Protein AF-A0A3N5UUM4-F1 (afdb_monomer)

Radius of gyration: 14.46 Å; Cα contacts (8 Å, |Δi|>4): 106; chains: 1; bounding box: 39×30×37 Å

Secondary structure (DSSP, 8-state):
--------------TTSS-S---HHHHHHHHHHTT-EEEE--SS-EE-TTS-EEEEEEEEETTEEEEEEEETHHHHHHHHHHHTT--

Solvent-accessible surface area (backbone atoms only — not comparable to full-atom values): 5452 Å² total; per-residue (Å²): 137,82,84,79,76,81,75,75,82,60,61,71,83,70,74,75,83,62,88,59,91,72,45,58,71,56,46,47,58,54,40,63,74,41,86,38,42,79,76,40,75,68,95,65,75,43,71,43,99,85,72,45,34,35,32,56,36,32,34,36,39,95,94,46,56,36,71,54,76,32,50,48,73,50,14,56,45,44,52,46,47,69,54,71,76,76,119

Structure (mmCIF, N/CA/C/O backbone):
data_AF-A0A3N5UUM4-F1
#
_entry.id   AF-A0A3N5UUM4-F1
#
loop_
_atom_site.group_PDB
_atom_site.id
_atom_site.type_symbol
_atom_site.label_atom_id
_atom_site.label_alt_id
_atom_site.label_comp_id
_atom_site.label_asym_id
_atom_site.label_entity_id
_atom_site.label_seq_id
_atom_site.pdbx_PDB_ins_code
_atom_site.Cartn_x
_atom_site.Cartn_y
_atom_site.Cartn_z
_atom_site.occupancy
_atom_site.B_iso_or_equiv
_atom_site.auth_seq_id
_atom_site.auth_comp_id
_atom_site.auth_asym_id
_atom_site.auth_atom_id
_atom_site.pdbx_PDB_model_num
ATOM 1 N N . MET A 1 1 ? -29.141 -2.205 -22.500 1.00 34.06 1 MET A N 1
ATOM 2 C CA . MET A 1 1 ? -28.696 -3.026 -21.356 1.00 34.06 1 MET A CA 1
ATOM 3 C C . MET A 1 1 ? -27.865 -2.116 -20.474 1.00 34.06 1 MET A C 1
ATOM 5 O O . MET A 1 1 ? -26.781 -1.726 -20.880 1.00 34.06 1 MET A O 1
ATOM 9 N N . GLU A 1 2 ? -28.430 -1.665 -19.358 1.00 29.52 2 GLU A N 1
ATOM 10 C CA . GLU A 1 2 ? -27.763 -0.746 -18.433 1.00 29.52 2 GLU A CA 1
ATOM 11 C C . GLU A 1 2 ? -27.086 -1.558 -17.330 1.00 29.52 2 GLU A C 1
ATOM 13 O O . GLU A 1 2 ? -27.752 -2.232 -16.544 1.00 29.52 2 GLU A O 1
ATOM 18 N N . TYR A 1 3 ? -25.756 -1.523 -17.285 1.00 30.06 3 TYR A N 1
ATOM 19 C CA . TYR A 1 3 ? -24.995 -2.161 -16.218 1.00 30.06 3 TYR A CA 1
ATOM 20 C C . TYR A 1 3 ? -25.013 -1.242 -14.995 1.00 30.06 3 TYR A C 1
ATOM 22 O O . TYR A 1 3 ? -24.239 -0.293 -14.900 1.00 30.06 3 TYR A O 1
ATOM 30 N N . LYS A 1 4 ? -25.924 -1.514 -14.054 1.00 36.19 4 LYS A N 1
ATOM 31 C CA . LYS A 1 4 ? -25.871 -0.936 -12.708 1.00 36.19 4 LYS A CA 1
ATOM 32 C C . LYS A 1 4 ? -24.807 -1.673 -11.902 1.00 36.19 4 LYS A C 1
ATOM 34 O O . LYS A 1 4 ? -25.098 -2.677 -11.258 1.00 36.19 4 LYS A O 1
ATOM 39 N N . THR A 1 5 ? -23.576 -1.180 -11.919 1.00 40.28 5 THR A N 1
ATOM 40 C CA . THR A 1 5 ? -22.604 -1.537 -10.887 1.00 40.28 5 THR A CA 1
ATOM 41 C C . THR A 1 5 ? -22.971 -0.775 -9.619 1.00 40.28 5 THR A C 1
ATOM 43 O O . THR A 1 5 ? -22.862 0.449 -9.542 1.00 40.28 5 THR A O 1
ATOM 46 N N . GLN A 1 6 ? -23.489 -1.504 -8.628 1.00 39.19 6 GLN A N 1
ATOM 47 C CA . GLN A 1 6 ? -23.600 -1.005 -7.262 1.00 39.19 6 GLN A CA 1
ATOM 48 C C . GLN A 1 6 ? -22.195 -0.589 -6.826 1.00 39.19 6 GLN A C 1
ATOM 50 O O . GLN A 1 6 ? -21.292 -1.420 -6.768 1.00 39.19 6 GLN A O 1
ATOM 55 N N . LYS A 1 7 ? -21.998 0.713 -6.602 1.00 41.97 7 LYS A N 1
ATOM 56 C CA . LYS A 1 7 ? -20.763 1.239 -6.027 1.00 41.97 7 LYS A CA 1
ATOM 57 C C . LYS A 1 7 ? -20.642 0.671 -4.609 1.00 41.97 7 LYS A C 1
ATOM 59 O O . LYS A 1 7 ? -21.498 1.008 -3.790 1.00 41.97 7 LYS A O 1
ATOM 64 N N . PRO A 1 8 ? -19.618 -0.129 -4.269 1.00 41.81 8 PRO A N 1
ATOM 65 C CA . PRO A 1 8 ? -19.183 -0.152 -2.885 1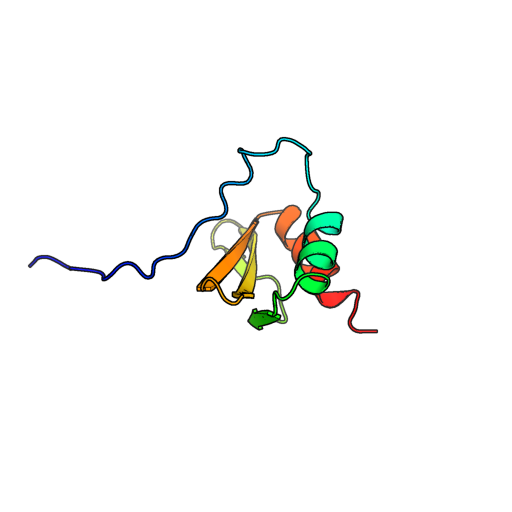.00 41.81 8 PRO A CA 1
ATOM 66 C C . PRO A 1 8 ? -18.785 1.289 -2.548 1.00 41.81 8 PRO A C 1
ATOM 68 O O . PRO A 1 8 ? -18.096 1.940 -3.339 1.00 41.81 8 PRO A O 1
ATOM 71 N N . ASN A 1 9 ? -19.289 1.820 -1.435 1.00 39.47 9 ASN A N 1
ATOM 72 C CA . ASN A 1 9 ? -18.850 3.097 -0.875 1.00 39.47 9 ASN A CA 1
ATOM 73 C C . ASN A 1 9 ? -17.382 2.945 -0.447 1.00 39.47 9 ASN A C 1
ATOM 75 O O . ASN A 1 9 ? -17.070 2.788 0.725 1.00 39.47 9 ASN A O 1
ATOM 79 N N . ILE A 1 10 ? -16.477 2.925 -1.423 1.00 41.84 10 ILE A N 1
ATOM 80 C CA . ILE A 1 10 ? -15.052 3.094 -1.209 1.00 41.84 10 ILE A CA 1
ATOM 81 C C . ILE A 1 10 ? -14.902 4.588 -1.012 1.00 41.84 10 ILE A C 1
ATOM 83 O O . ILE A 1 10 ? -14.855 5.365 -1.969 1.00 41.84 10 ILE A O 1
ATOM 87 N N . PHE A 1 11 ? -14.892 5.002 0.244 1.00 40.94 11 PHE A N 1
ATOM 88 C CA . PHE A 1 11 ? -14.350 6.294 0.595 1.00 40.94 11 PHE A CA 1
ATOM 89 C C . PHE A 1 11 ? -12.893 6.292 0.116 1.00 40.94 11 PHE A C 1
ATOM 91 O O . PHE A 1 11 ? -12.015 5.654 0.686 1.00 40.94 11 PHE A O 1
ATOM 98 N N . SER A 1 12 ? -12.637 6.937 -1.017 1.00 40.81 12 SER A N 1
ATOM 99 C CA . SER A 1 12 ? -11.271 7.275 -1.388 1.00 40.81 12 SER A CA 1
ATOM 100 C C . SER A 1 12 ? -10.854 8.348 -0.396 1.00 40.81 12 SER A C 1
ATOM 102 O O . SER A 1 12 ? -11.488 9.403 -0.346 1.00 40.81 12 SER A O 1
ATOM 104 N N . ILE A 1 13 ? -9.880 8.050 0.462 1.00 47.59 13 ILE A N 1
ATOM 105 C CA . ILE A 1 13 ? -9.328 9.050 1.372 1.00 47.59 13 ILE A CA 1
ATOM 106 C C . ILE A 1 13 ? -8.625 10.070 0.479 1.00 47.59 13 ILE A C 1
ATOM 108 O O . ILE A 1 13 ? -7.517 9.841 -0.002 1.00 47.59 13 ILE A O 1
ATOM 112 N N . ASP A 1 14 ? -9.320 11.165 0.189 1.00 42.56 14 ASP A N 1
ATOM 113 C CA . ASP A 1 14 ? -8.764 12.296 -0.530 1.00 42.56 14 ASP A CA 1
ATOM 114 C C . ASP A 1 14 ? -7.850 13.040 0.452 1.00 42.56 14 ASP A C 1
ATOM 116 O O . ASP A 1 14 ? -8.281 13.883 1.240 1.00 42.56 14 ASP A O 1
ATOM 120 N N . LEU A 1 15 ? -6.574 12.641 0.451 1.00 47.03 15 LEU A N 1
ATOM 121 C CA . LEU A 1 15 ? -5.479 13.143 1.294 1.00 47.03 15 LEU A CA 1
ATOM 122 C C . LEU A 1 15 ? -5.185 14.651 1.104 1.00 47.03 15 LEU A C 1
ATOM 124 O O . LEU A 1 15 ? -4.159 15.141 1.563 1.00 47.03 15 LEU A O 1
ATOM 128 N N . THR A 1 16 ? -6.057 15.413 0.435 1.00 41.94 16 THR A N 1
ATOM 129 C CA . THR A 1 16 ? -5.848 16.838 0.143 1.00 41.94 16 THR A CA 1
ATOM 130 C C . THR A 1 16 ? -6.383 17.785 1.219 1.00 41.94 16 THR A C 1
ATOM 132 O O . THR A 1 16 ? -6.083 18.978 1.165 1.00 41.94 16 THR A O 1
ATOM 135 N N . ARG A 1 17 ? -7.161 17.301 2.204 1.00 42.59 17 ARG A N 1
ATOM 136 C CA . ARG A 1 17 ? -7.811 18.181 3.199 1.00 42.59 17 ARG A CA 1
ATOM 137 C C . ARG A 1 17 ? -6.970 18.564 4.420 1.00 42.59 17 ARG A C 1
ATOM 139 O O . ARG A 1 17 ? -7.285 19.582 5.021 1.00 42.59 17 ARG A O 1
ATOM 146 N N . ASP A 1 18 ? -5.873 17.864 4.702 1.00 38.88 18 ASP A N 1
ATOM 147 C CA . ASP A 1 18 ? -4.899 18.252 5.732 1.00 38.88 18 ASP A CA 1
ATOM 148 C C . ASP A 1 18 ? -3.481 18.090 5.166 1.00 38.88 18 ASP A C 1
ATOM 150 O O . ASP A 1 18 ? -2.887 17.015 5.179 1.00 38.88 18 ASP A O 1
ATOM 154 N N . LEU A 1 19 ? -2.969 19.178 4.579 1.00 41.91 19 LEU A N 1
ATOM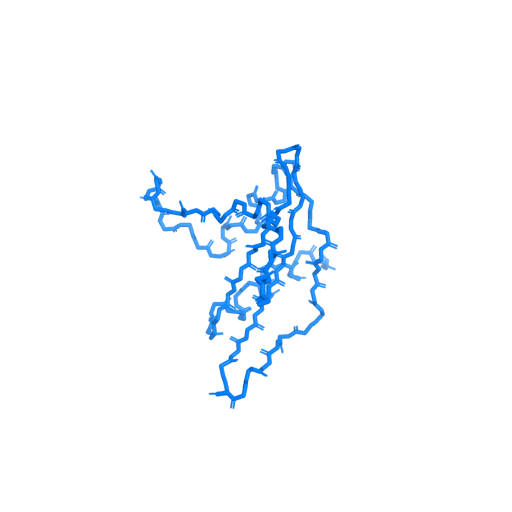 155 C CA . LEU A 1 19 ? -1.663 19.283 3.921 1.00 41.91 19 LEU A CA 1
ATOM 156 C C . LEU A 1 19 ? -0.508 19.233 4.936 1.00 41.91 19 LEU A C 1
ATOM 158 O O . LEU A 1 19 ? 0.212 20.208 5.149 1.00 41.91 19 LEU A O 1
ATOM 162 N N . GLN A 1 20 ? -0.281 18.069 5.528 1.00 46.44 20 GLN A N 1
ATOM 163 C CA . GLN A 1 20 ? 1.082 17.617 5.778 1.00 46.44 20 GLN A CA 1
ATOM 164 C C . GLN A 1 20 ? 1.356 16.512 4.755 1.00 46.44 20 GLN A C 1
ATOM 166 O O . GLN A 1 20 ? 0.499 15.645 4.586 1.00 46.44 20 GLN A O 1
ATOM 171 N N . PRO A 1 21 ? 2.486 16.526 4.026 1.00 50.78 21 PRO A N 1
ATOM 172 C CA . PRO A 1 21 ? 2.851 15.412 3.163 1.00 50.78 21 PRO A CA 1
ATOM 173 C C . PRO A 1 21 ? 3.149 14.206 4.057 1.00 50.78 21 PRO A C 1
ATOM 175 O O . PRO A 1 21 ? 4.286 13.987 4.464 1.00 50.78 21 PRO A O 1
ATOM 178 N N . ILE A 1 22 ? 2.107 13.462 4.426 1.00 62.03 22 ILE A N 1
ATOM 179 C CA . ILE A 1 2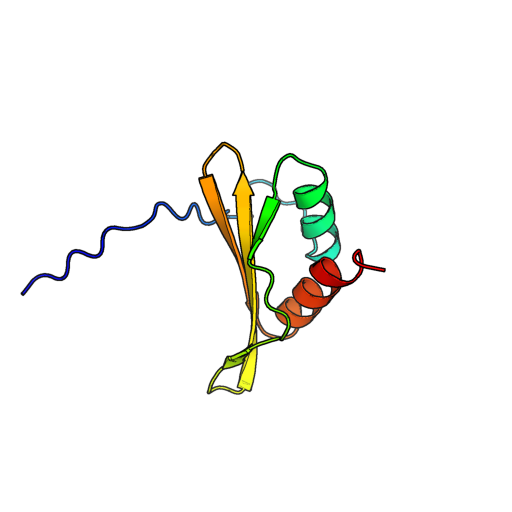2 ? 2.245 12.199 5.138 1.00 62.03 22 ILE A CA 1
ATOM 180 C C . ILE A 1 22 ? 2.907 11.254 4.147 1.00 62.03 22 ILE A C 1
ATOM 182 O O . ILE A 1 22 ? 2.338 10.914 3.108 1.00 62.03 22 ILE A O 1
ATOM 186 N N . THR A 1 23 ? 4.150 10.892 4.442 1.00 75.88 23 THR A N 1
ATOM 187 C CA . THR A 1 23 ? 4.867 9.904 3.648 1.00 75.88 23 THR A CA 1
ATOM 188 C C . THR A 1 23 ? 4.216 8.535 3.840 1.00 75.88 23 THR A C 1
ATOM 190 O O . THR A 1 23 ? 3.524 8.290 4.830 1.00 75.88 23 THR A O 1
ATOM 193 N N . ILE A 1 24 ? 4.414 7.615 2.897 1.00 76.44 24 ILE A N 1
ATOM 194 C CA . ILE A 1 24 ? 3.885 6.248 3.029 1.00 76.44 24 ILE A CA 1
ATOM 195 C C . ILE A 1 24 ? 4.463 5.568 4.279 1.00 76.44 24 ILE A C 1
ATOM 197 O O . ILE A 1 24 ? 3.772 4.795 4.948 1.00 76.44 24 ILE A O 1
ATOM 201 N N . GLU A 1 25 ? 5.708 5.904 4.613 1.00 75.06 25 GLU A N 1
ATOM 202 C CA . GLU A 1 25 ? 6.394 5.476 5.824 1.00 75.06 25 GLU A CA 1
ATOM 203 C C . GLU A 1 25 ? 5.702 5.963 7.110 1.00 75.06 25 GLU A C 1
ATOM 205 O O . GLU A 1 25 ? 5.683 5.223 8.089 1.00 75.06 25 GLU A O 1
ATOM 210 N N . ASP A 1 26 ? 5.078 7.146 7.105 1.00 75.00 26 ASP A N 1
ATOM 211 C CA . ASP A 1 26 ? 4.295 7.681 8.231 1.00 75.00 26 ASP A CA 1
ATOM 212 C C . ASP A 1 26 ? 2.832 7.207 8.231 1.00 75.00 26 ASP A C 1
ATOM 214 O O . ASP A 1 26 ? 2.195 7.140 9.286 1.00 75.00 26 ASP A O 1
ATOM 218 N N . LEU A 1 27 ? 2.280 6.882 7.059 1.00 78.62 27 LEU A N 1
ATOM 219 C CA . LEU A 1 27 ? 0.880 6.491 6.892 1.00 78.62 27 LEU A CA 1
ATOM 220 C C . LEU A 1 27 ? 0.592 5.128 7.538 1.00 78.62 27 LEU A C 1
ATOM 222 O O . LEU A 1 27 ? -0.359 4.990 8.305 1.00 78.62 27 LEU A O 1
ATOM 226 N N . VAL A 1 28 ? 1.414 4.115 7.253 1.00 79.69 28 VAL A N 1
ATOM 227 C CA . VAL A 1 28 ? 1.184 2.738 7.731 1.00 79.69 28 VAL A CA 1
ATOM 228 C C . VAL A 1 28 ? 1.224 2.622 9.264 1.00 79.69 28 VAL A C 1
ATOM 230 O O . VAL A 1 28 ? 0.311 2.003 9.821 1.00 79.69 28 VAL A O 1
ATOM 233 N N . PRO A 1 29 ? 2.199 3.219 9.980 1.00 77.38 29 PRO A N 1
ATOM 234 C CA . PRO A 1 29 ? 2.212 3.216 11.441 1.00 77.38 29 PRO A CA 1
ATOM 235 C C . PRO A 1 29 ? 1.002 3.929 12.047 1.00 77.38 29 PRO A C 1
ATOM 237 O O . PRO A 1 29 ? 0.429 3.438 13.017 1.00 77.38 29 PRO A O 1
ATOM 240 N N . GLN A 1 30 ? 0.577 5.057 11.466 1.00 77.94 30 GLN A N 1
ATOM 241 C CA . GLN A 1 30 ? -0.604 5.788 11.932 1.00 77.94 30 GLN A CA 1
ATOM 242 C C . GLN A 1 30 ? -1.894 4.991 11.748 1.00 77.94 30 GLN A C 1
ATOM 244 O O . GLN A 1 30 ? -2.764 5.038 12.617 1.00 77.94 30 GLN A O 1
ATOM 249 N N . LEU A 1 31 ? -2.006 4.250 10.643 1.00 77.44 31 LEU A N 1
ATOM 250 C CA . LEU A 1 31 ? -3.124 3.344 10.403 1.00 77.44 31 LEU A CA 1
ATOM 251 C C . LEU A 1 31 ? -3.118 2.217 11.436 1.00 77.44 31 LEU A C 1
ATOM 253 O O . LEU A 1 31 ? -4.113 2.051 12.121 1.00 77.44 31 LEU A O 1
ATOM 257 N N . ARG A 1 32 ? -1.993 1.521 11.651 1.00 74.00 32 ARG A N 1
ATOM 258 C CA . ARG A 1 32 ? -1.907 0.458 12.676 1.00 74.00 32 ARG A CA 1
ATOM 259 C C . ARG A 1 32 ? -2.128 0.950 14.112 1.00 74.00 32 ARG A C 1
ATOM 261 O O . ARG A 1 32 ? -2.534 0.162 14.957 1.00 74.00 32 ARG A O 1
ATOM 268 N N . GLY A 1 33 ? -1.771 2.201 14.407 1.00 71.25 33 GLY A N 1
ATOM 269 C CA . GLY A 1 33 ? -1.890 2.789 15.745 1.00 71.25 33 GLY A CA 1
ATOM 270 C C . GLY A 1 33 ? -3.289 3.312 16.077 1.00 71.25 33 GLY A C 1
ATOM 271 O O . GLY A 1 33 ? -3.618 3.479 17.249 1.00 71.25 33 GLY A O 1
ATOM 272 N N . LYS A 1 34 ? -4.108 3.577 15.060 1.00 66.88 34 LYS A N 1
ATOM 273 C CA . LYS A 1 34 ? -5.548 3.814 15.200 1.00 66.88 34 LYS A CA 1
ATOM 274 C C . LYS A 1 34 ? -6.266 2.482 14.934 1.00 66.88 34 LYS A C 1
ATOM 276 O O . LYS A 1 34 ? -5.631 1.543 14.480 1.00 66.88 34 LYS A O 1
ATOM 281 N N . GLU A 1 35 ? -7.556 2.356 15.224 1.00 72.00 35 GLU A N 1
ATOM 282 C CA . GLU A 1 35 ? -8.335 1.100 15.108 1.00 72.00 35 GLU A CA 1
ATOM 283 C C . GLU A 1 35 ? -8.540 0.604 13.651 1.00 72.00 35 GLU A C 1
ATOM 285 O O . GLU A 1 35 ? -9.585 0.075 13.286 1.00 72.00 35 GLU A O 1
ATOM 290 N N . TYR A 1 36 ? -7.545 0.788 12.778 1.00 80.19 36 TYR A N 1
ATOM 291 C CA . TYR A 1 36 ? -7.535 0.308 11.409 1.00 80.19 36 TYR A CA 1
ATOM 292 C C . TYR A 1 36 ? -6.817 -1.037 11.327 1.00 80.19 36 TYR A C 1
ATOM 294 O O . TYR A 1 36 ? -5.636 -1.183 11.659 1.00 80.19 36 TYR A O 1
ATOM 302 N N . HIS A 1 37 ? -7.521 -2.024 10.793 1.00 83.62 37 HIS A N 1
ATOM 303 C CA . HIS A 1 37 ? -7.019 -3.371 10.591 1.00 83.62 37 HIS A CA 1
ATOM 304 C C . HIS A 1 37 ? -6.728 -3.610 9.116 1.00 83.62 37 HIS A C 1
ATOM 306 O O . HIS A 1 37 ? -7.602 -3.470 8.265 1.00 83.62 37 HIS A O 1
ATOM 312 N N . PHE A 1 38 ? -5.496 -4.009 8.805 1.00 86.25 38 PHE A N 1
ATOM 313 C CA . PHE A 1 38 ? -5.139 -4.452 7.461 1.00 86.25 38 PHE A CA 1
ATOM 314 C C . PHE A 1 38 ? -5.792 -5.813 7.203 1.00 86.25 38 PHE A C 1
ATOM 316 O O . PHE A 1 38 ? -5.405 -6.813 7.808 1.00 86.25 38 PHE A O 1
ATOM 323 N N . THR A 1 39 ? -6.791 -5.851 6.327 1.00 87.69 39 THR A N 1
ATOM 324 C CA . THR A 1 39 ? -7.564 -7.060 6.006 1.00 87.69 39 THR A CA 1
ATOM 325 C C . THR A 1 39 ? -6.992 -7.805 4.808 1.00 87.69 39 THR A C 1
ATOM 327 O O . THR A 1 39 ? -7.032 -9.035 4.770 1.00 87.69 39 THR A O 1
ATOM 330 N N . VAL A 1 40 ? -6.406 -7.079 3.853 1.00 88.62 40 VAL A N 1
ATOM 331 C CA . VAL A 1 40 ? -5.718 -7.657 2.695 1.00 88.62 40 VAL A CA 1
ATOM 332 C C . VAL A 1 40 ? -4.337 -7.042 2.571 1.00 88.62 40 VAL A C 1
ATOM 334 O O . VAL A 1 40 ? -4.184 -5.836 2.376 1.00 88.62 40 VAL A O 1
ATOM 337 N N . VAL A 1 41 ? -3.328 -7.907 2.648 1.00 90.88 41 VAL A N 1
ATOM 338 C CA . VAL A 1 41 ? -1.919 -7.559 2.465 1.00 90.88 41 VAL A CA 1
ATOM 339 C C . VAL A 1 41 ? -1.321 -8.527 1.445 1.00 90.88 41 VAL A C 1
ATOM 341 O O . VAL A 1 41 ? -1.003 -9.668 1.797 1.00 90.88 41 VAL A O 1
ATOM 344 N N . PRO A 1 42 ? -1.200 -8.126 0.168 1.00 89.94 42 PRO A N 1
ATOM 345 C CA . PRO A 1 42 ? -0.569 -8.957 -0.844 1.00 89.94 42 PRO A CA 1
ATOM 346 C C . PRO A 1 42 ? 0.890 -9.258 -0.477 1.00 89.94 42 PRO A C 1
ATOM 348 O O . PRO A 1 42 ? 1.610 -8.420 0.063 1.00 89.94 42 PRO A O 1
ATOM 351 N N . LYS A 1 43 ? 1.345 -10.477 -0.770 1.00 91.44 43 LYS A N 1
ATOM 352 C CA . LYS A 1 43 ? 2.723 -10.902 -0.469 1.00 91.44 43 LYS A CA 1
ATOM 353 C C . LYS A 1 43 ? 3.749 -10.389 -1.477 1.00 91.44 43 LYS A C 1
ATOM 355 O O . LYS A 1 43 ? 4.938 -10.418 -1.185 1.00 91.44 43 LYS A O 1
ATOM 360 N N . ASP A 1 44 ? 3.285 -9.890 -2.620 1.00 91.25 44 ASP A N 1
ATOM 361 C CA . ASP A 1 44 ? 4.115 -9.492 -3.750 1.00 91.25 44 ASP A CA 1
ATOM 362 C C . ASP A 1 44 ? 3.597 -8.197 -4.392 1.00 91.25 44 ASP A C 1
ATOM 364 O O . ASP A 1 44 ? 2.405 -7.880 -4.337 1.00 91.25 44 ASP A O 1
ATOM 368 N N . ILE A 1 45 ? 4.501 -7.462 -5.045 1.00 91.19 45 ILE A N 1
ATOM 369 C CA . ILE A 1 45 ? 4.170 -6.282 -5.854 1.00 91.19 45 ILE A CA 1
ATOM 370 C C . ILE A 1 45 ? 3.693 -6.733 -7.239 1.00 91.19 45 ILE A C 1
ATOM 372 O O . ILE A 1 45 ? 4.382 -7.468 -7.952 1.00 91.19 45 ILE A O 1
ATOM 376 N N . MET A 1 46 ? 2.525 -6.246 -7.656 1.00 91.00 46 MET A N 1
ATOM 377 C CA . MET A 1 46 ? 1.971 -6.520 -8.979 1.00 91.00 46 MET A CA 1
ATOM 378 C C . MET A 1 46 ? 2.698 -5.698 -10.045 1.00 91.00 46 MET A C 1
ATOM 380 O O . MET A 1 46 ? 3.021 -4.531 -9.839 1.00 91.00 46 MET A O 1
ATOM 384 N N . HIS A 1 47 ? 2.916 -6.284 -11.219 1.00 89.88 47 HIS A N 1
ATOM 385 C CA . HIS A 1 47 ? 3.486 -5.584 -12.369 1.00 89.88 47 HIS A CA 1
ATOM 386 C C . HIS A 1 47 ? 2.404 -5.440 -13.437 1.00 89.88 47 HIS A C 1
ATOM 388 O O . HIS A 1 47 ? 1.904 -6.434 -13.961 1.00 89.88 47 HIS A O 1
ATOM 394 N N . MET A 1 48 ? 2.006 -4.203 -13.728 1.00 86.56 48 MET A N 1
ATOM 395 C CA . MET A 1 48 ? 1.028 -3.916 -14.775 1.00 86.56 48 MET A CA 1
ATOM 396 C C . MET A 1 48 ? 1.640 -4.117 -16.168 1.00 86.56 48 MET A C 1
ATOM 398 O O . MET A 1 48 ? 2.857 -4.072 -16.342 1.00 86.56 48 MET A O 1
ATOM 402 N N . ASN A 1 49 ? 0.791 -4.282 -17.188 1.00 83.56 49 ASN A N 1
ATOM 403 C CA . ASN A 1 49 ? 1.214 -4.534 -18.578 1.00 83.56 49 ASN A CA 1
ATOM 404 C C . ASN A 1 49 ? 2.127 -3.442 -19.169 1.00 83.56 49 ASN A C 1
ATOM 406 O O . ASN A 1 49 ? 2.848 -3.689 -20.128 1.00 83.56 49 ASN A O 1
ATOM 410 N N . ASN A 1 50 ? 2.097 -2.234 -18.606 1.00 85.19 50 ASN A N 1
ATOM 411 C CA . ASN A 1 50 ? 2.962 -1.110 -18.969 1.00 85.19 50 ASN A CA 1
ATOM 412 C C . ASN A 1 50 ? 4.297 -1.088 -18.193 1.00 85.19 50 ASN A C 1
ATOM 414 O O . ASN A 1 50 ? 5.018 -0.097 -18.252 1.00 85.19 50 ASN A O 1
ATOM 418 N N . GLY A 1 51 ? 4.613 -2.144 -17.437 1.00 86.69 51 GLY A N 1
ATOM 419 C CA . GLY A 1 51 ? 5.810 -2.244 -16.601 1.00 86.69 51 GLY A CA 1
ATOM 420 C C . GLY A 1 51 ? 5.736 -1.455 -15.290 1.00 86.69 51 GLY A C 1
ATOM 421 O O . GLY A 1 51 ? 6.698 -1.465 -14.523 1.00 86.69 51 GLY A O 1
ATOM 422 N N . ILE A 1 52 ? 4.616 -0.781 -15.002 1.00 87.12 52 ILE A N 1
ATOM 423 C CA . ILE A 1 52 ? 4.453 -0.012 -13.768 1.00 87.12 52 ILE A CA 1
ATOM 424 C C . ILE A 1 52 ? 4.158 -0.968 -12.612 1.00 87.12 52 ILE A C 1
ATOM 426 O O . ILE A 1 52 ? 3.244 -1.794 -12.667 1.00 87.12 52 ILE A O 1
ATOM 430 N N . ARG A 1 53 ? 4.942 -0.829 -11.543 1.00 89.88 53 ARG A N 1
ATOM 431 C CA . ARG A 1 53 ? 4.719 -1.518 -10.271 1.00 89.88 53 ARG A CA 1
ATOM 432 C C . ARG A 1 53 ? 3.444 -0.999 -9.625 1.00 89.88 53 ARG A C 1
ATOM 434 O O . ARG A 1 53 ? 3.219 0.206 -9.595 1.00 89.88 53 ARG A O 1
ATOM 441 N N . HIS A 1 54 ? 2.631 -1.897 -9.108 1.00 91.06 54 HIS A N 1
ATOM 442 C CA . HIS A 1 54 ? 1.394 -1.592 -8.416 1.00 91.06 54 HIS A CA 1
ATOM 443 C C . HIS A 1 54 ? 1.323 -2.418 -7.140 1.00 91.06 54 HIS A C 1
ATOM 445 O O . HIS A 1 54 ? 1.593 -3.619 -7.145 1.00 91.06 54 HIS A O 1
ATOM 451 N N . TYR A 1 55 ? 0.946 -1.778 -6.047 1.00 91.50 55 TYR A N 1
ATOM 452 C CA . TYR A 1 55 ? 0.716 -2.454 -4.786 1.00 91.50 55 TYR A CA 1
ATOM 453 C C . TYR A 1 55 ? -0.479 -1.820 -4.095 1.00 91.50 55 TYR A C 1
ATOM 455 O O . TYR A 1 55 ? -0.661 -0.604 -4.159 1.00 91.50 55 TYR A O 1
ATOM 463 N N . TYR A 1 56 ? -1.291 -2.649 -3.45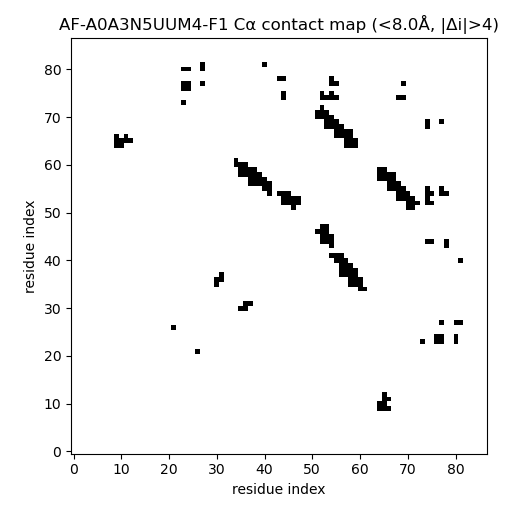2 1.00 89.88 56 TYR A N 1
ATOM 464 C CA . TYR A 1 56 ? -2.459 -2.184 -2.729 1.00 89.88 56 TYR A CA 1
ATOM 465 C C . TYR A 1 56 ? -2.619 -2.943 -1.424 1.00 89.88 56 TYR A C 1
ATOM 467 O O . TYR A 1 56 ? -2.164 -4.078 -1.299 1.00 89.88 56 TYR A O 1
ATOM 475 N N . VAL A 1 57 ? -3.286 -2.315 -0.466 1.00 89.06 57 VAL A N 1
ATOM 476 C CA . VAL A 1 57 ? -3.718 -2.952 0.776 1.00 89.06 57 VAL A CA 1
ATOM 477 C C . VAL A 1 57 ? -5.144 -2.540 1.089 1.00 89.06 57 VAL A C 1
ATOM 479 O O . VAL A 1 57 ? -5.545 -1.406 0.813 1.00 89.06 57 VAL A O 1
ATOM 482 N N . GLU A 1 58 ? -5.900 -3.462 1.669 1.00 90.06 58 GLU A N 1
ATOM 483 C CA . GLU A 1 58 ? -7.242 -3.180 2.171 1.00 90.06 58 GLU A CA 1
ATOM 484 C C . GLU A 1 58 ? -7.201 -3.010 3.678 1.00 90.06 58 GLU A C 1
ATOM 486 O O . GLU A 1 58 ? -6.486 -3.719 4.395 1.00 90.06 58 GLU A O 1
ATOM 491 N N . ILE A 1 59 ? -7.971 -2.036 4.137 1.00 88.62 59 ILE A N 1
ATOM 492 C CA . ILE A 1 59 ? -7.997 -1.591 5.514 1.00 88.62 59 ILE A CA 1
ATOM 493 C C . ILE A 1 59 ? -9.451 -1.488 5.948 1.00 88.62 59 ILE A C 1
ATOM 495 O O . ILE A 1 59 ? -10.264 -0.869 5.264 1.00 88.62 59 ILE A O 1
ATOM 499 N N . GLN A 1 60 ? -9.760 -2.071 7.096 1.00 86.12 60 GLN A N 1
ATOM 500 C CA . GLN A 1 60 ? -11.056 -1.994 7.748 1.00 86.12 60 GLN A CA 1
ATOM 501 C C . GLN A 1 60 ? -10.964 -1.120 8.999 1.00 86.12 60 GLN A C 1
ATOM 503 O O . GLN A 1 60 ? -10.055 -1.298 9.806 1.00 86.12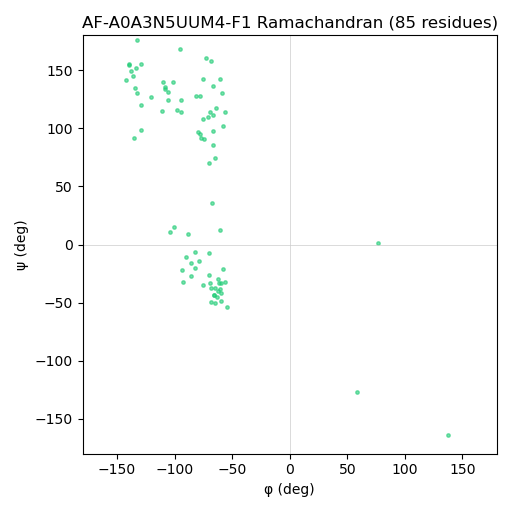 60 GLN A O 1
ATOM 508 N N . CYS A 1 61 ? -11.920 -0.213 9.170 1.00 83.00 61 CYS A N 1
ATOM 509 C CA . CYS A 1 61 ? -12.205 0.484 10.423 1.00 83.00 61 CYS A CA 1
ATOM 510 C C . CYS A 1 61 ? -13.716 0.462 10.702 1.00 83.00 61 CYS A C 1
ATOM 512 O O . CYS A 1 61 ? -14.498 -0.013 9.872 1.00 83.00 61 CYS A O 1
ATOM 514 N N . ASP A 1 62 ? -14.137 0.986 11.855 1.00 77.62 62 ASP A N 1
ATOM 515 C CA . ASP A 1 62 ? -15.555 1.051 12.243 1.00 77.62 62 ASP A CA 1
ATOM 516 C C . ASP A 1 62 ? -16.437 1.778 11.213 1.00 77.62 62 ASP A C 1
ATOM 518 O O . ASP A 1 62 ? -17.593 1.408 11.007 1.00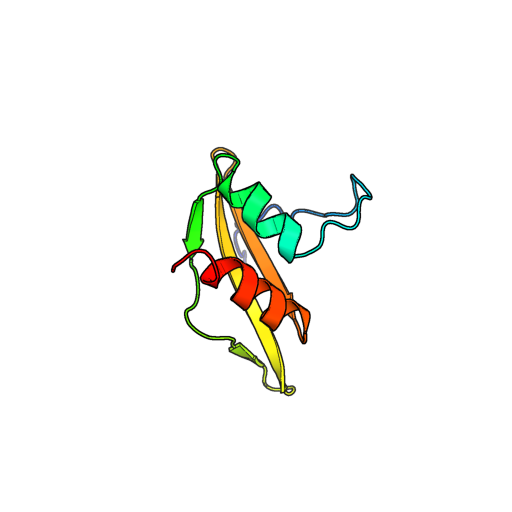 77.62 62 ASP A O 1
ATOM 522 N N . ASP A 1 63 ? -15.876 2.769 10.515 1.00 75.69 63 ASP A N 1
ATOM 523 C CA . ASP A 1 63 ? -16.570 3.555 9.489 1.00 75.69 63 ASP A CA 1
ATOM 524 C C . ASP A 1 63 ? -16.611 2.876 8.103 1.00 75.69 63 ASP A C 1
ATOM 526 O O . ASP A 1 63 ? -17.287 3.363 7.190 1.00 75.69 63 ASP A O 1
ATOM 530 N N . GLY A 1 64 ? -15.919 1.745 7.918 1.00 80.25 64 GLY A N 1
ATOM 531 C CA . GLY A 1 64 ? -15.970 0.948 6.692 1.00 80.25 64 GLY A CA 1
ATOM 532 C C . GLY A 1 64 ? -14.623 0.421 6.195 1.00 80.25 64 GLY A C 1
ATOM 533 O O . GLY A 1 64 ? -13.625 0.384 6.910 1.00 80.25 64 GLY A O 1
ATOM 534 N N . ASN A 1 65 ? -14.610 -0.006 4.930 1.00 84.00 65 ASN A N 1
ATOM 535 C CA . ASN A 1 65 ? -13.432 -0.565 4.267 1.00 84.00 65 ASN A CA 1
ATOM 536 C C . ASN A 1 65 ? -12.878 0.418 3.232 1.00 84.00 65 ASN A C 1
ATOM 538 O O . ASN A 1 65 ? -13.623 0.972 2.420 1.00 84.00 65 ASN A O 1
ATOM 542 N N . PHE A 1 66 ? -11.561 0.586 3.228 1.00 83.62 66 PHE A N 1
ATOM 543 C CA . PHE A 1 66 ? -10.833 1.529 2.390 1.00 83.62 66 PHE A CA 1
ATOM 544 C C . PHE A 1 66 ? -9.630 0.819 1.763 1.00 83.62 66 PHE A C 1
ATOM 546 O O . PHE A 1 66 ? -9.089 -0.131 2.329 1.00 83.62 66 PHE A O 1
ATOM 553 N N . VAL A 1 67 ? -9.197 1.283 0.589 1.00 86.12 67 VAL A N 1
ATOM 554 C CA . VAL A 1 67 ? -8.062 0.697 -0.139 1.00 86.12 67 VAL A CA 1
ATOM 555 C C . VAL A 1 67 ? -6.990 1.754 -0.340 1.00 86.12 67 VAL A C 1
ATOM 557 O O . VAL A 1 67 ? -7.265 2.822 -0.888 1.00 86.12 67 VAL A O 1
ATOM 560 N N . VAL A 1 68 ? -5.762 1.442 0.066 1.00 86.50 68 VAL A N 1
ATOM 56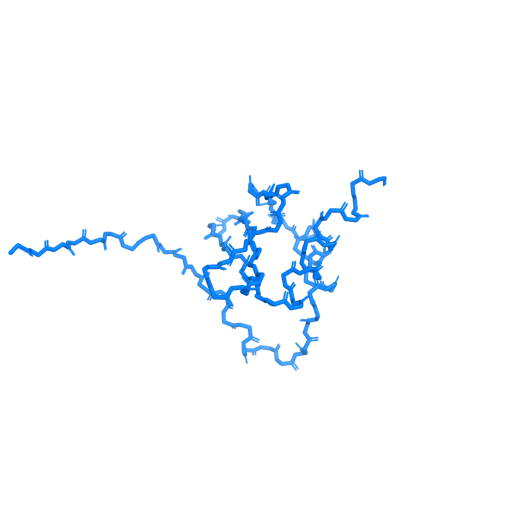1 C CA . VAL A 1 68 ? -4.586 2.267 -0.225 1.00 86.50 68 VAL A CA 1
ATOM 562 C C . VAL A 1 68 ? -3.891 1.658 -1.432 1.00 86.50 68 VAL A C 1
ATOM 564 O O . VAL A 1 68 ? -3.412 0.531 -1.356 1.00 86.50 68 VAL A O 1
ATOM 567 N N . ASN A 1 69 ? -3.851 2.396 -2.541 1.00 88.12 69 ASN A N 1
ATOM 568 C CA . ASN A 1 69 ? -3.187 1.984 -3.776 1.00 88.12 69 ASN A CA 1
ATOM 569 C C . ASN A 1 69 ? -1.943 2.841 -4.001 1.00 88.12 69 ASN A C 1
ATOM 571 O O . ASN A 1 69 ? -1.976 4.052 -3.786 1.00 88.12 69 ASN A O 1
ATOM 575 N N . ALA A 1 70 ? -0.866 2.221 -4.468 1.00 87.75 70 ALA A N 1
ATOM 576 C CA . ALA A 1 70 ? 0.385 2.892 -4.781 1.00 87.75 70 ALA A CA 1
ATOM 577 C C . ALA A 1 70 ? 0.980 2.359 -6.090 1.00 87.75 70 ALA A C 1
ATOM 579 O O . ALA A 1 70 ? 0.817 1.186 -6.444 1.00 87.75 70 ALA A O 1
ATOM 580 N N . HIS A 1 71 ? 1.691 3.229 -6.808 1.00 89.06 71 HIS A N 1
ATOM 581 C CA . HIS A 1 71 ? 2.253 2.936 -8.126 1.00 89.06 71 HIS A CA 1
ATOM 582 C C . HIS A 1 71 ? 3.746 3.281 -8.199 1.00 89.06 71 HIS A C 1
ATOM 584 O O . HIS A 1 71 ? 4.249 4.124 -7.463 1.00 89.06 71 HIS A O 1
ATOM 590 N N . GLY A 1 72 ? 4.478 2.635 -9.106 1.00 89.62 72 GLY A N 1
ATOM 591 C CA . GLY A 1 72 ? 5.895 2.915 -9.333 1.00 89.62 72 GLY A CA 1
ATOM 592 C C . GLY A 1 72 ? 6.739 2.720 -8.069 1.00 89.62 72 GLY A C 1
ATOM 593 O O . GLY A 1 72 ? 6.689 1.662 -7.445 1.00 89.62 72 GLY A O 1
ATOM 594 N N . SER A 1 73 ? 7.517 3.738 -7.697 1.00 87.06 73 SER A N 1
ATOM 595 C CA . SER A 1 73 ? 8.369 3.713 -6.500 1.00 87.06 73 SER A CA 1
ATOM 596 C C . SER A 1 73 ? 7.573 3.754 -5.192 1.00 87.06 73 SER A C 1
ATOM 598 O O . SER A 1 73 ? 8.032 3.232 -4.177 1.00 87.06 73 SER A O 1
ATOM 600 N N . GLU A 1 74 ? 6.369 4.325 -5.203 1.00 86.38 74 GLU A N 1
ATOM 601 C CA . GLU A 1 74 ? 5.481 4.363 -4.039 1.00 86.38 74 GLU A CA 1
ATOM 602 C C . GLU A 1 74 ? 4.947 2.970 -3.695 1.00 86.38 74 GLU A C 1
ATOM 604 O O . GLU A 1 74 ? 4.811 2.638 -2.520 1.00 86.38 74 GLU A O 1
ATOM 609 N N . ALA A 1 75 ? 4.733 2.114 -4.703 1.00 89.12 75 ALA A N 1
ATOM 610 C CA . ALA A 1 75 ? 4.335 0.720 -4.498 1.00 89.12 75 ALA A CA 1
ATOM 611 C C . ALA A 1 75 ? 5.373 -0.052 -3.667 1.00 89.12 75 ALA A C 1
ATOM 613 O O . ALA A 1 75 ? 5.019 -0.795 -2.753 1.00 89.12 75 ALA A O 1
ATOM 614 N N . GLU A 1 76 ? 6.662 0.166 -3.939 1.00 89.62 76 GLU A N 1
ATOM 615 C CA . GLU A 1 76 ? 7.753 -0.447 -3.174 1.00 89.62 76 GLU A CA 1
ATOM 616 C C . GLU A 1 76 ? 7.848 0.098 -1.751 1.00 89.62 76 GLU A C 1
ATOM 618 O O . GLU A 1 76 ? 8.143 -0.657 -0.824 1.00 89.62 76 GLU A O 1
ATOM 623 N N . ARG A 1 77 ? 7.594 1.398 -1.562 1.00 89.00 77 ARG A N 1
ATOM 624 C CA . ARG A 1 77 ? 7.572 2.012 -0.228 1.00 89.00 77 ARG A CA 1
ATOM 625 C C . ARG A 1 77 ? 6.420 1.473 0.609 1.00 89.00 77 ARG A C 1
ATOM 627 O O . ARG A 1 77 ? 6.646 1.110 1.757 1.00 89.00 77 ARG A O 1
ATOM 634 N N 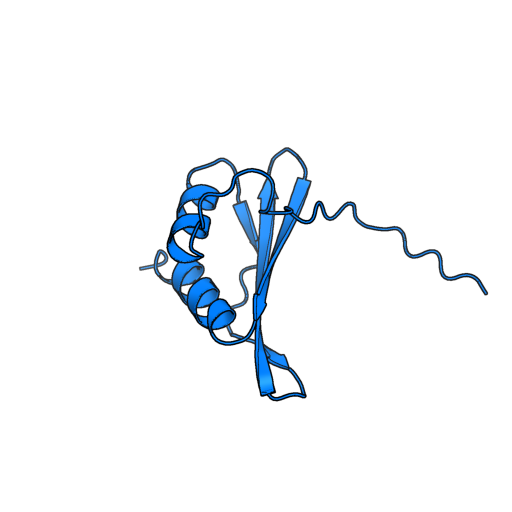. LEU A 1 78 ? 5.225 1.345 0.028 1.00 88.25 78 LEU A N 1
ATOM 635 C CA . LEU A 1 78 ? 4.053 0.797 0.716 1.00 88.25 78 LEU A CA 1
ATOM 636 C C . LEU A 1 78 ? 4.253 -0.674 1.067 1.00 88.25 78 LEU A C 1
ATOM 638 O O . LEU A 1 78 ? 3.981 -1.073 2.196 1.00 88.25 78 LEU A O 1
ATOM 642 N N . PHE A 1 79 ? 4.793 -1.460 0.136 1.00 90.62 79 PHE A N 1
ATOM 643 C CA . PHE A 1 79 ? 5.163 -2.848 0.393 1.00 90.62 79 PHE A CA 1
ATOM 644 C C . PHE A 1 79 ? 6.104 -2.956 1.597 1.00 90.62 79 PHE A C 1
ATOM 646 O O . PHE A 1 79 ? 5.800 -3.655 2.561 1.00 90.62 79 PHE A O 1
ATOM 653 N N . LYS A 1 80 ? 7.212 -2.205 1.588 1.00 89.69 80 LYS A N 1
ATOM 654 C CA . LYS A 1 80 ? 8.166 -2.202 2.703 1.00 89.69 80 LYS A CA 1
ATOM 655 C C . LYS A 1 80 ? 7.516 -1.752 4.004 1.00 89.69 80 LYS A C 1
ATOM 657 O O . LYS A 1 80 ? 7.641 -2.449 4.994 1.00 89.69 80 LYS A O 1
ATOM 662 N N . ALA A 1 81 ? 6.777 -0.647 4.009 1.00 87.19 81 ALA A N 1
ATOM 663 C CA . ALA A 1 81 ? 6.160 -0.122 5.224 1.00 87.19 81 ALA A CA 1
ATOM 664 C C . ALA A 1 81 ? 5.174 -1.116 5.868 1.00 87.19 81 ALA A C 1
ATOM 666 O O . ALA A 1 81 ? 5.141 -1.253 7.089 1.00 87.19 81 ALA A O 1
ATOM 667 N N . VAL A 1 82 ? 4.399 -1.846 5.060 1.00 86.88 82 VAL A N 1
ATOM 668 C CA . VAL A 1 82 ? 3.432 -2.833 5.565 1.00 86.88 82 VAL A CA 1
ATOM 669 C C . VAL A 1 82 ? 4.111 -4.121 6.044 1.00 86.88 82 VAL A C 1
ATOM 671 O O . VAL A 1 82 ? 3.652 -4.701 7.029 1.00 86.88 82 VAL A O 1
ATOM 674 N N . HIS A 1 83 ? 5.199 -4.552 5.397 1.00 85.81 83 HIS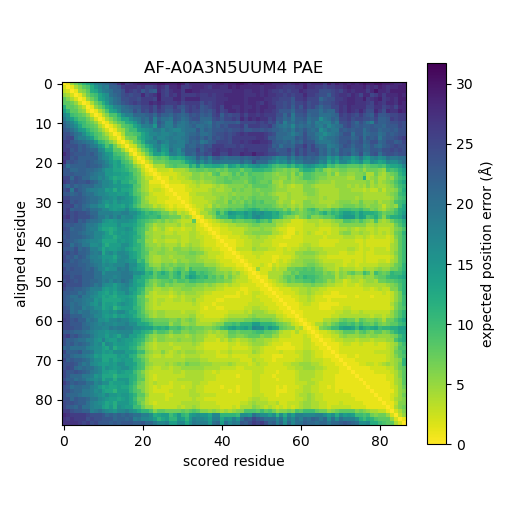 A N 1
ATOM 675 C CA . HIS A 1 83 ? 5.899 -5.807 5.715 1.00 85.81 83 HIS A CA 1
ATOM 676 C C . HIS A 1 83 ? 7.078 -5.653 6.698 1.00 85.81 83 HIS A C 1
ATOM 678 O O . HIS A 1 83 ? 7.419 -6.612 7.379 1.00 85.81 83 HIS A O 1
ATOM 684 N N . SER A 1 84 ? 7.671 -4.466 6.853 1.00 78.06 84 SER A N 1
ATOM 685 C CA . SER A 1 84 ? 8.836 -4.221 7.730 1.00 78.06 84 SER A CA 1
ATOM 686 C C . SER A 1 84 ? 8.545 -4.302 9.232 1.00 78.06 84 SER A C 1
ATOM 688 O O . SER A 1 84 ? 9.474 -4.245 10.024 1.00 78.06 84 SER A O 1
ATOM 690 N N . ILE A 1 85 ? 7.282 -4.424 9.643 1.00 62.00 85 ILE A N 1
ATOM 691 C CA . ILE A 1 85 ? 6.882 -4.543 11.059 1.00 62.00 85 ILE A CA 1
ATOM 692 C C . ILE A 1 85 ? 6.515 -6.008 11.395 1.00 62.00 85 ILE A C 1
ATOM 694 O O . ILE A 1 85 ? 5.916 -6.289 12.427 1.00 62.00 85 ILE A O 1
ATOM 698 N N . SER A 1 86 ? 6.808 -6.957 10.499 1.00 50.78 86 SER A N 1
ATOM 699 C CA . SER A 1 86 ? 6.557 -8.393 10.703 1.00 50.78 86 SER A CA 1
ATOM 700 C C . SER A 1 86 ? 7.799 -9.202 11.109 1.00 50.78 86 SER A C 1
ATOM 702 O O . SER A 1 86 ? 7.733 -10.429 11.073 1.00 50.78 86 SER A O 1
ATOM 704 N N . GLU A 1 87 ? 8.887 -8.546 11.529 1.00 38.31 87 GLU A N 1
ATOM 705 C CA . GLU A 1 87 ? 10.058 -9.186 12.161 1.00 38.31 87 GLU A CA 1
ATOM 706 C C . GLU A 1 87 ? 10.124 -8.918 13.669 1.00 38.31 87 GLU A C 1
ATOM 708 O O . GLU A 1 87 ? 9.899 -7.755 14.078 1.00 38.31 87 GLU A O 1
#

Mean predicted aligned error: 11.09 Å

Nearest PDB structures (foldseek):
  5d8f-assembly1_B  TM=6.326E-01  e=7.663E-01  Homo sapiens
  3it9-assembly2_B  TM=5.216E-01  e=1.290E+00  Escherichia coli
  2idk-assembly1_A  TM=4.336E-01  e=5.535E-01  Rattus norvegicus
  5d8e-assembly1_D  TM=5.004E-01  e=2.815E+00  Homo sapiens
  3lgj-assembly1_A  TM=6.024E-01  e=3.897E+00  Bartonella henselae

Sequence (87 aa):
MEYKTQKPNIFSIDLTRDLQPITIEDLVPQLRGKEYHFTVVPKDIMHMNNGIRHYYVEIQCDDGNFVVNAHGSEAERLFKAVHSISE

Foldseek 3Di:
DDDPDDDDPAPAPPVPPDPDPCQLLNVLVVCVVPQKDFPDADPDWDQDPVRKTKGKTWIADPVGIYMDIDIHVSRVVNNCSNCVVVD

pLDDT: mean 72.56, std 20.03, range [29.52, 91.5]